Protein AF-A0A7G8BXM6-F1 (afdb_monomer_lite)

Structure (mmCIF, N/CA/C/O backbone):
data_AF-A0A7G8BXM6-F1
#
_entry.id   AF-A0A7G8BXM6-F1
#
loop_
_atom_site.group_PDB
_atom_site.id
_atom_site.type_symbol
_atom_site.label_atom_id
_atom_site.label_alt_id
_atom_site.label_comp_id
_atom_site.label_asym_id
_atom_site.label_entity_id
_atom_site.label_seq_id
_atom_site.pdbx_PDB_ins_code
_atom_site.Cartn_x
_atom_site.Cartn_y
_atom_site.Cartn_z
_atom_site.occupancy
_atom_site.B_iso_or_equiv
_atom_site.auth_seq_id
_atom_site.auth_comp_id
_atom_site.auth_asym_id
_atom_site.auth_atom_id
_atom_site.pdbx_PDB_model_num
ATOM 1 N N . MET A 1 1 ? -3.459 3.697 -7.662 1.00 89.25 1 MET A N 1
ATOM 2 C CA . MET A 1 1 ? -1.970 3.678 -7.617 1.00 89.25 1 MET A CA 1
ATOM 3 C C . MET A 1 1 ? -1.489 2.232 -7.614 1.00 89.25 1 MET A C 1
ATOM 5 O O . MET A 1 1 ? -2.213 1.390 -7.098 1.00 89.25 1 MET A O 1
ATOM 9 N N . SER A 1 2 ? -0.321 1.906 -8.174 1.00 94.88 2 SER A N 1
ATOM 10 C CA . SER A 1 2 ? 0.211 0.538 -8.111 1.00 94.88 2 SER A CA 1
ATOM 11 C C . SER A 1 2 ? 0.799 0.188 -6.739 1.00 94.88 2 SER A C 1
ATOM 13 O O . SER A 1 2 ? 1.129 1.069 -5.948 1.00 94.88 2 SER A O 1
ATOM 15 N N . VAL A 1 3 ? 0.936 -1.109 -6.440 1.00 94.88 3 VAL A N 1
ATOM 16 C CA . VAL A 1 3 ? 1.582 -1.576 -5.193 1.00 94.88 3 VAL A CA 1
ATOM 17 C C . VAL A 1 3 ? 3.039 -1.111 -5.101 1.00 94.88 3 VAL A C 1
ATOM 19 O O . VAL A 1 3 ? 3.491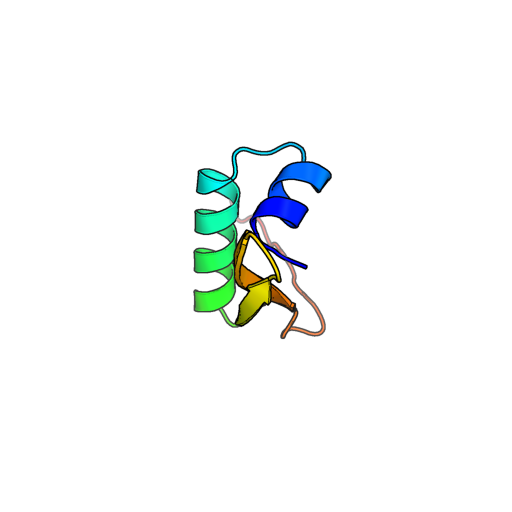 -0.732 -4.024 1.00 94.88 3 VAL A O 1
ATOM 22 N N . THR A 1 4 ? 3.769 -1.120 -6.218 1.00 93.38 4 THR A N 1
ATOM 23 C CA . THR A 1 4 ? 5.146 -0.614 -6.297 1.00 93.38 4 THR A CA 1
ATOM 24 C C . THR A 1 4 ? 5.191 0.893 -6.068 1.00 93.38 4 THR A C 1
ATOM 26 O O . THR A 1 4 ? 5.982 1.343 -5.248 1.00 93.38 4 THR A O 1
ATOM 29 N N . GLY A 1 5 ? 4.281 1.658 -6.681 1.00 95.25 5 GLY A N 1
ATOM 30 C CA . GLY A 1 5 ? 4.151 3.095 -6.420 1.00 95.25 5 GLY A CA 1
ATOM 31 C C . GLY A 1 5 ? 3.837 3.411 -4.953 1.00 95.25 5 GLY A C 1
ATOM 32 O O . GLY A 1 5 ? 4.478 4.275 -4.358 1.00 95.25 5 GLY A O 1
ATOM 33 N N . LEU A 1 6 ? 2.916 2.660 -4.334 1.00 95.50 6 LEU A N 1
ATOM 34 C CA . LEU A 1 6 ? 2.613 2.782 -2.902 1.00 95.50 6 LEU A CA 1
ATOM 35 C C . LEU A 1 6 ? 3.844 2.500 -2.038 1.00 95.50 6 LEU A C 1
ATOM 37 O O . LEU A 1 6 ? 4.109 3.238 -1.095 1.00 95.50 6 LEU A O 1
ATOM 41 N N . ALA A 1 7 ? 4.608 1.457 -2.360 1.00 96.94 7 ALA A N 1
ATOM 42 C CA . ALA A 1 7 ? 5.829 1.116 -1.640 1.00 96.94 7 ALA A CA 1
ATOM 43 C C . ALA A 1 7 ? 6.880 2.232 -1.712 1.00 96.94 7 ALA A C 1
ATOM 45 O O . ALA A 1 7 ? 7.461 2.584 -0.684 1.00 96.94 7 ALA A O 1
ATOM 46 N N . THR A 1 8 ? 7.056 2.845 -2.886 1.00 97.19 8 THR A N 1
ATOM 47 C CA . THR A 1 8 ? 7.949 3.995 -3.073 1.00 97.19 8 THR A CA 1
ATOM 48 C C . THR A 1 8 ? 7.514 5.196 -2.233 1.00 97.19 8 THR A C 1
ATOM 50 O O . THR A 1 8 ? 8.328 5.736 -1.487 1.00 97.19 8 THR A O 1
ATOM 53 N N . VAL A 1 9 ? 6.236 5.594 -2.298 1.00 97.56 9 VAL A N 1
ATOM 54 C CA . VAL A 1 9 ? 5.716 6.761 -1.556 1.00 97.56 9 VAL A CA 1
ATOM 55 C C . VAL A 1 9 ? 5.770 6.537 -0.044 1.00 97.56 9 VAL A C 1
ATOM 57 O O . VAL A 1 9 ? 6.188 7.423 0.699 1.00 97.56 9 VAL A O 1
ATOM 60 N N . LEU A 1 10 ? 5.396 5.341 0.416 1.00 96.06 10 LEU A N 1
ATOM 61 C CA . LEU A 1 10 ? 5.417 4.979 1.835 1.00 96.06 10 LEU A CA 1
ATOM 62 C C . LEU A 1 10 ? 6.828 4.670 2.354 1.00 96.06 10 LEU A C 1
ATOM 64 O O . LEU A 1 10 ? 6.987 4.475 3.557 1.00 96.06 10 LEU A O 1
ATOM 68 N N . LYS A 1 11 ? 7.838 4.600 1.475 1.00 97.75 11 LYS A N 1
ATOM 69 C CA . LYS A 1 11 ? 9.214 4.182 1.796 1.00 97.75 11 LYS A CA 1
ATOM 70 C C . LYS A 1 11 ? 9.255 2.837 2.534 1.00 97.75 11 LYS A C 1
ATOM 72 O O . LYS A 1 11 ? 10.000 2.659 3.495 1.00 97.75 11 LYS A O 1
ATOM 77 N N . ARG A 1 12 ? 8.424 1.886 2.100 1.00 97.56 12 ARG A N 1
ATOM 78 C CA . ARG A 1 12 ? 8.313 0.545 2.695 1.00 97.56 12 ARG A CA 1
ATOM 79 C C . ARG A 1 12 ? 8.669 -0.536 1.690 1.00 97.56 12 ARG A C 1
ATOM 81 O O . ARG A 1 12 ? 8.526 -0.358 0.486 1.00 97.56 12 ARG A O 1
ATOM 88 N N . ASP A 1 13 ? 9.083 -1.689 2.208 1.00 97.50 13 ASP A N 1
ATOM 89 C CA . ASP A 1 13 ? 9.334 -2.875 1.397 1.00 97.50 13 ASP A CA 1
ATOM 90 C C . ASP A 1 13 ? 8.070 -3.282 0.592 1.00 97.50 13 ASP A C 1
ATOM 92 O O . ASP A 1 13 ? 6.988 -3.442 1.177 1.00 97.50 13 ASP A O 1
ATOM 96 N N . PRO A 1 14 ? 8.178 -3.491 -0.736 1.00 95.44 14 PRO A N 1
ATOM 97 C CA . PRO A 1 14 ? 7.038 -3.850 -1.578 1.00 95.44 14 PRO A CA 1
ATOM 98 C C . PRO A 1 14 ? 6.324 -5.142 -1.168 1.00 95.44 14 PRO A C 1
ATOM 100 O O . PRO A 1 14 ? 5.109 -5.254 -1.369 1.00 95.44 14 PRO A O 1
ATOM 103 N N . LYS A 1 15 ? 7.028 -6.131 -0.590 1.00 96.25 15 LYS A N 1
ATOM 104 C CA . LYS A 1 15 ? 6.381 -7.370 -0.123 1.00 96.2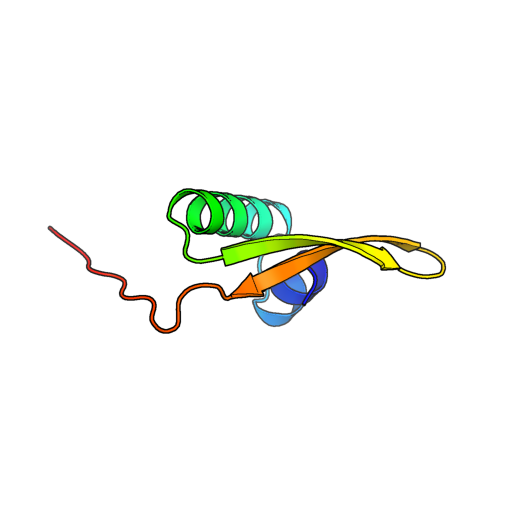5 15 LYS A CA 1
ATOM 105 C C . LYS A 1 15 ? 5.493 -7.087 1.086 1.00 96.25 15 LYS A C 1
ATOM 107 O O . LYS A 1 15 ? 4.366 -7.576 1.127 1.00 96.25 15 LYS A O 1
ATOM 112 N N . SER A 1 16 ? 5.958 -6.259 2.014 1.00 97.44 16 SER A N 1
ATOM 113 C CA . SER A 1 16 ? 5.202 -5.822 3.190 1.00 97.44 16 SER A CA 1
ATOM 114 C C . SER A 1 16 ? 3.959 -5.029 2.791 1.00 97.44 16 SER A C 1
ATOM 116 O O . SER A 1 16 ? 2.855 -5.357 3.221 1.00 97.44 16 SER A O 1
ATOM 118 N N . VAL A 1 17 ? 4.104 -4.066 1.873 1.00 97.12 17 VAL A N 1
ATOM 119 C CA . VAL A 1 17 ? 2.962 -3.302 1.340 1.00 97.12 17 VAL A CA 1
ATOM 120 C C . VAL A 1 17 ? 1.959 -4.219 0.645 1.00 97.12 17 VAL A C 1
ATOM 122 O O . VAL A 1 17 ? 0.754 -4.086 0.847 1.00 97.12 17 VAL A O 1
ATOM 125 N N . ARG A 1 18 ? 2.423 -5.211 -0.124 1.00 96.31 18 ARG A N 1
ATOM 126 C CA . ARG A 1 18 ? 1.537 -6.211 -0.731 1.00 96.31 18 ARG A CA 1
ATOM 127 C C . ARG A 1 18 ? 0.746 -6.995 0.319 1.00 96.31 18 ARG A C 1
ATOM 129 O O . ARG A 1 18 ? -0.437 -7.241 0.094 1.00 96.31 18 ARG A O 1
ATOM 136 N N . GLN A 1 19 ? 1.369 -7.398 1.427 1.00 97.81 19 GLN A N 1
ATOM 137 C CA . GLN A 1 19 ? 0.667 -8.100 2.508 1.00 97.81 19 GLN A CA 1
ATOM 138 C C . GLN A 1 19 ? -0.389 -7.211 3.167 1.00 97.81 19 GLN A C 1
ATOM 140 O O . GLN A 1 19 ? -1.509 -7.665 3.394 1.00 97.81 19 GLN A O 1
ATOM 145 N N . ASP A 1 20 ? -0.072 -5.943 3.410 1.00 95.81 20 ASP A N 1
ATOM 146 C CA . ASP A 1 20 ? -1.013 -5.001 4.017 1.00 95.81 20 ASP A CA 1
ATOM 147 C C . ASP A 1 20 ? -2.204 -4.720 3.090 1.00 95.81 20 ASP A C 1
ATOM 149 O O . ASP A 1 20 ? -3.354 -4.801 3.520 1.00 95.81 20 ASP A O 1
ATOM 153 N N . VAL A 1 21 ? -1.958 -4.529 1.789 1.00 95.94 21 VAL A N 1
ATOM 154 C CA . VAL A 1 21 ? -3.023 -4.419 0.779 1.00 95.94 21 VAL A CA 1
ATOM 155 C C . VAL A 1 21 ? -3.918 -5.661 0.784 1.00 95.94 21 VAL A C 1
ATOM 157 O O . VAL A 1 21 ? -5.137 -5.532 0.738 1.00 95.94 21 VAL A O 1
ATOM 160 N N . LEU A 1 22 ? -3.351 -6.871 0.872 1.00 96.38 22 LEU A N 1
ATOM 161 C CA . LEU A 1 22 ? -4.147 -8.103 0.928 1.00 96.38 22 LEU A CA 1
ATOM 162 C C . LEU A 1 22 ? -5.022 -8.181 2.184 1.00 96.38 22 LEU A C 1
ATOM 164 O O . LEU A 1 22 ? -6.173 -8.601 2.085 1.00 96.38 22 LEU A O 1
ATOM 168 N N . LYS A 1 23 ? -4.511 -7.767 3.349 1.00 95.44 23 LYS A N 1
ATOM 169 C CA . LYS A 1 23 ? -5.306 -7.693 4.586 1.00 95.44 23 LYS A CA 1
ATOM 170 C C . LYS A 1 23 ? -6.469 -6.713 4.434 1.00 95.44 23 LYS A C 1
ATOM 172 O O . LYS A 1 23 ? -7.594 -7.052 4.782 1.00 95.44 23 LYS A O 1
ATOM 177 N N . LEU A 1 24 ? -6.215 -5.543 3.850 1.00 93.69 24 LEU A N 1
ATOM 178 C CA . LEU A 1 24 ? -7.233 -4.513 3.645 1.00 93.69 24 LEU A CA 1
ATOM 179 C C . LEU A 1 24 ? -8.289 -4.904 2.597 1.00 93.69 24 LEU A C 1
ATOM 181 O O . LEU A 1 24 ? -9.459 -4.572 2.758 1.00 93.69 24 LEU A O 1
ATOM 185 N N . VAL A 1 25 ? -7.914 -5.662 1.562 1.00 95.25 25 VAL A N 1
ATOM 186 C CA . VAL A 1 25 ? -8.881 -6.245 0.614 1.00 95.25 25 VAL A CA 1
ATOM 187 C C . VAL A 1 25 ? -9.797 -7.252 1.309 1.00 95.25 25 VAL A C 1
ATOM 189 O O . VAL A 1 25 ? -10.999 -7.252 1.065 1.00 95.25 25 VAL A O 1
ATOM 192 N N . ARG A 1 26 ? -9.257 -8.094 2.202 1.00 94.88 26 ARG A N 1
ATOM 193 C CA . ARG A 1 26 ? -10.051 -9.105 2.927 1.00 94.88 26 ARG A CA 1
ATOM 194 C C . ARG A 1 26 ? -11.136 -8.499 3.812 1.00 94.88 26 ARG A C 1
ATOM 196 O O . ARG A 1 26 ? -12.174 -9.123 3.980 1.00 94.88 26 ARG A O 1
ATOM 203 N N . VAL A 1 27 ? -10.904 -7.306 4.355 1.00 91.25 27 VAL A N 1
ATOM 204 C CA . VAL A 1 27 ? -11.891 -6.579 5.174 1.00 91.25 27 VAL A CA 1
ATOM 205 C C . VAL A 1 27 ? -12.744 -5.604 4.353 1.00 91.25 27 VAL A C 1
ATOM 207 O O . VAL A 1 27 ? -13.477 -4.806 4.922 1.00 91.25 27 VAL A O 1
ATOM 210 N N . GLY A 1 28 ? -12.640 -5.635 3.019 1.00 91.38 28 GLY A N 1
ATOM 211 C CA . GLY A 1 28 ? -13.445 -4.802 2.119 1.00 91.38 28 GLY A CA 1
ATOM 212 C C . GLY A 1 28 ? -13.029 -3.330 2.041 1.00 91.38 28 GLY A C 1
ATOM 213 O O . GLY A 1 28 ? -13.704 -2.546 1.382 1.00 91.38 28 GLY A O 1
ATOM 214 N N . ALA A 1 29 ? -11.916 -2.935 2.665 1.00 91.75 29 ALA A N 1
ATOM 215 C CA . ALA A 1 29 ? -11.461 -1.544 2.658 1.00 91.75 29 ALA A CA 1
ATOM 216 C C . ALA A 1 29 ? -10.862 -1.123 1.304 1.00 91.75 29 ALA A C 1
ATOM 218 O O . ALA A 1 29 ? -10.986 0.032 0.890 1.00 91.75 29 ALA A O 1
ATOM 219 N N . LEU A 1 30 ? -10.218 -2.063 0.606 1.00 95.06 30 LEU A N 1
ATOM 220 C CA . LEU A 1 30 ? -9.587 -1.856 -0.699 1.00 95.06 30 LEU A CA 1
ATOM 221 C C . LEU A 1 30 ? -10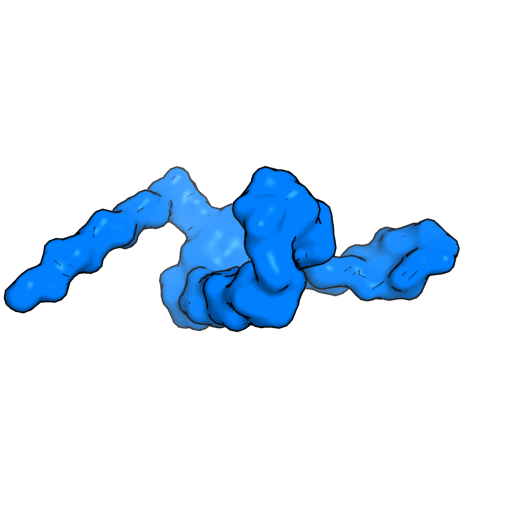.099 -2.871 -1.724 1.00 95.06 30 LEU A C 1
ATOM 223 O O . LEU A 1 30 ? -10.489 -3.985 -1.380 1.00 95.06 30 LEU A O 1
ATOM 227 N N . ARG A 1 31 ? -9.963 -2.536 -3.007 1.00 95.62 31 ARG A N 1
ATOM 228 C CA . ARG A 1 31 ? -9.985 -3.503 -4.111 1.00 95.62 31 ARG A CA 1
ATOM 229 C C . ARG A 1 31 ? -8.711 -3.386 -4.929 1.00 95.62 31 ARG A C 1
ATOM 231 O O . ARG A 1 31 ? -8.009 -2.376 -4.889 1.00 95.62 31 ARG A O 1
ATOM 238 N N . THR A 1 32 ? -8.409 -4.437 -5.686 1.00 96.38 32 THR A N 1
ATOM 239 C CA . THR A 1 32 ? -7.284 -4.409 -6.621 1.00 96.38 32 THR A CA 1
ATOM 240 C C . THR A 1 32 ? -7.697 -4.891 -7.992 1.00 96.38 32 THR A C 1
ATOM 242 O O . THR A 1 32 ? -8.377 -5.910 -8.096 1.00 96.38 32 THR A O 1
ATOM 245 N N . ARG A 1 33 ? -7.206 -4.222 -9.031 1.00 95.19 33 ARG A N 1
ATOM 246 C CA . ARG A 1 33 ? -7.346 -4.648 -10.427 1.00 95.19 33 ARG A CA 1
ATOM 247 C C . ARG A 1 33 ? -5.976 -4.841 -11.066 1.00 95.19 33 ARG A C 1
ATOM 249 O O . ARG A 1 33 ? -4.975 -4.319 -10.574 1.00 95.19 33 ARG A O 1
ATOM 256 N N . LYS A 1 34 ? -5.920 -5.620 -12.145 1.00 93.62 34 LYS A N 1
ATOM 257 C CA . LYS A 1 34 ? -4.726 -5.707 -12.993 1.00 93.62 34 LYS A CA 1
ATOM 258 C C . LYS A 1 34 ? -4.871 -4.708 -14.129 1.00 93.62 34 LYS A C 1
ATOM 260 O O . LYS A 1 34 ? -5.925 -4.660 -14.752 1.00 93.62 34 LYS A O 1
ATOM 265 N N . GLU A 1 35 ? -3.810 -3.973 -14.404 1.00 92.94 35 GLU A N 1
ATOM 266 C CA . GLU A 1 35 ? -3.754 -3.011 -15.499 1.00 92.94 35 GLU A CA 1
ATOM 267 C C . GLU A 1 35 ? -2.489 -3.246 -16.319 1.00 92.94 35 GLU A C 1
ATOM 269 O O . GLU A 1 35 ? -1.475 -3.709 -15.790 1.00 92.94 35 GLU A O 1
ATOM 274 N N . ILE A 1 36 ? -2.567 -3.006 -17.626 1.00 90.69 36 ILE A N 1
ATOM 275 C CA . ILE A 1 36 ? -1.395 -3.085 -18.498 1.00 90.69 36 ILE A CA 1
ATOM 276 C C . ILE A 1 36 ? -0.526 -1.866 -18.194 1.00 90.69 36 ILE A C 1
ATOM 278 O O . ILE A 1 36 ? -1.013 -0.743 -18.250 1.00 90.69 36 ILE A O 1
ATOM 282 N N . ASN A 1 37 ? 0.748 -2.098 -17.891 1.00 82.88 37 ASN A N 1
ATOM 283 C CA . ASN A 1 37 ? 1.758 -1.053 -17.823 1.00 82.88 37 ASN A CA 1
ATOM 284 C C . ASN A 1 37 ? 2.637 -1.161 -19.083 1.00 82.88 37 ASN A C 1
ATOM 286 O O . ASN A 1 37 ? 3.443 -2.098 -19.174 1.00 82.88 37 ASN A O 1
ATOM 290 N N . PRO A 1 38 ? 2.459 -0.275 -20.083 1.00 81.56 38 PRO A N 1
ATOM 291 C CA . PRO A 1 38 ? 3.231 -0.317 -21.321 1.00 81.56 38 PRO A CA 1
ATOM 292 C C . PRO A 1 38 ? 4.743 -0.419 -21.058 1.00 81.56 38 PRO A C 1
ATOM 294 O O . PRO A 1 38 ? 5.317 0.344 -20.286 1.00 81.56 38 PRO A O 1
ATOM 297 N N . GLY A 1 39 ? 5.392 -1.407 -21.677 1.00 83.75 39 GLY A N 1
ATOM 298 C CA . GLY A 1 39 ? 6.833 -1.652 -21.526 1.00 83.75 39 GLY A CA 1
ATOM 299 C C . GLY A 1 39 ? 7.267 -2.393 -20.253 1.00 83.75 39 GLY A C 1
ATOM 300 O O . GLY A 1 39 ? 8.413 -2.816 -20.188 1.00 83.75 39 GLY A O 1
ATOM 301 N N . HIS A 1 40 ? 6.382 -2.607 -19.271 1.00 79.31 40 HIS A N 1
ATOM 302 C CA . HIS A 1 40 ? 6.727 -3.245 -17.984 1.00 79.31 40 HIS A CA 1
ATO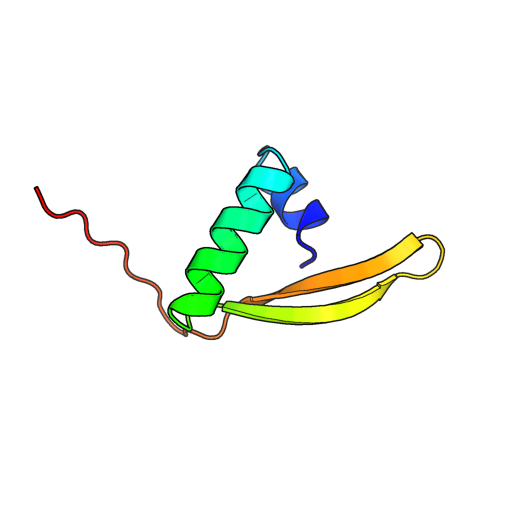M 303 C C . HIS A 1 40 ? 5.726 -4.333 -17.549 1.00 79.31 40 HIS A C 1
ATOM 305 O O . HIS A 1 40 ? 5.712 -4.787 -16.404 1.00 79.31 40 HIS A O 1
ATOM 311 N N . GLY A 1 41 ? 4.890 -4.797 -18.480 1.00 87.75 41 GLY A N 1
ATOM 312 C CA . GLY A 1 41 ? 3.975 -5.913 -18.268 1.00 87.75 41 GLY A CA 1
ATOM 313 C C . GLY A 1 41 ? 2.658 -5.489 -17.620 1.00 87.75 41 GLY A C 1
ATOM 314 O O . GLY A 1 41 ? 1.910 -4.688 -18.175 1.00 87.75 41 GLY A O 1
ATOM 315 N N . ARG A 1 42 ? 2.307 -6.098 -16.484 1.00 88.31 42 ARG A N 1
ATOM 316 C CA . ARG A 1 42 ? 1.041 -5.840 -15.779 1.00 88.31 42 ARG A CA 1
ATOM 317 C C . ARG A 1 42 ? 1.318 -5.354 -14.370 1.00 88.31 42 ARG A C 1
ATOM 319 O O . ARG A 1 42 ? 2.084 -5.981 -13.643 1.00 88.31 42 ARG A O 1
ATOM 326 N N . GLU A 1 43 ? 0.598 -4.326 -13.947 1.00 90.44 43 GLU A N 1
ATOM 327 C CA . GLU A 1 43 ? 0.637 -3.835 -12.577 1.00 90.44 43 GLU A CA 1
ATOM 328 C C . GLU A 1 43 ? -0.650 -4.143 -11.824 1.00 90.44 43 GLU A C 1
ATOM 330 O O . GLU A 1 43 ? -1.740 -4.246 -12.389 1.00 90.44 43 GLU A O 1
ATOM 335 N N . LYS A 1 44 ? -0.512 -4.316 -10.507 1.00 92.81 44 LYS A N 1
ATOM 336 C CA . LYS A 1 44 ? -1.652 -4.401 -9.602 1.00 92.81 44 LYS A CA 1
ATOM 337 C C . LYS A 1 44 ? -1.950 -3.003 -9.084 1.00 92.81 44 LYS A C 1
ATOM 339 O O . LYS A 1 44 ? -1.179 -2.467 -8.288 1.00 92.81 44 LYS A O 1
ATOM 344 N N . ILE A 1 45 ? -3.075 -2.461 -9.522 1.00 95.50 45 ILE A N 1
ATOM 345 C CA . ILE A 1 45 ? -3.579 -1.165 -9.094 1.00 95.50 45 ILE A CA 1
ATOM 346 C C . ILE A 1 45 ? -4.457 -1.365 -7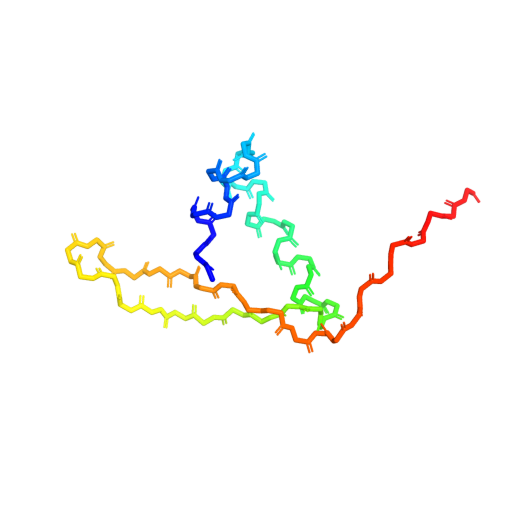.866 1.00 95.50 45 ILE A C 1
ATOM 348 O O . ILE A 1 45 ? -5.308 -2.254 -7.837 1.00 95.50 45 ILE A O 1
ATOM 352 N N . VAL A 1 46 ? -4.200 -0.556 -6.846 1.00 95.94 46 VAL A N 1
ATOM 353 C CA . VAL A 1 46 ? -4.937 -0.480 -5.588 1.00 95.94 46 VAL A CA 1
ATOM 354 C C . VAL A 1 46 ? -5.887 0.710 -5.650 1.00 95.94 46 VAL A C 1
ATOM 356 O O . VAL A 1 46 ? -5.476 1.815 -6.028 1.00 95.94 46 VAL A O 1
ATOM 359 N N . GLU A 1 47 ? -7.139 0.466 -5.270 1.00 94.88 47 GLU A N 1
ATOM 360 C CA . GLU A 1 47 ? -8.218 1.452 -5.229 1.00 94.88 47 GLU A CA 1
ATOM 361 C C . GLU A 1 47 ? -8.931 1.377 -3.864 1.00 94.88 47 GLU A C 1
ATOM 363 O O . GLU A 1 47 ? -9.212 0.265 -3.394 1.00 94.88 47 GLU A O 1
ATOM 368 N N . PRO A 1 48 ? -9.217 2.520 -3.213 1.00 90.88 48 PRO A N 1
ATOM 369 C CA . PRO A 1 48 ? -10.054 2.542 -2.020 1.00 90.88 48 PRO A CA 1
ATOM 370 C C . PRO A 1 48 ? -11.494 2.168 -2.379 1.00 90.88 48 PRO A C 1
ATOM 372 O O . PRO A 1 48 ? -11.997 2.551 -3.435 1.00 90.88 48 PRO A O 1
ATOM 375 N N . VAL A 1 49 ? -12.140 1.398 -1.507 1.00 90.81 49 VAL A N 1
ATOM 376 C CA . VAL A 1 49 ? -13.565 1.038 -1.631 1.00 90.81 49 VAL A CA 1
ATOM 377 C C . VAL A 1 49 ? -14.363 1.618 -0.478 1.00 90.81 49 VAL A C 1
ATOM 379 O O . VAL A 1 49 ? -15.487 2.068 -0.675 1.00 90.81 49 VAL A O 1
ATOM 382 N N . ALA A 1 50 ? -13.777 1.633 0.717 1.00 83.25 50 ALA A N 1
ATOM 383 C CA . ALA A 1 50 ? -14.389 2.273 1.864 1.00 83.25 50 ALA A CA 1
ATOM 384 C C . ALA A 1 50 ? -14.276 3.798 1.752 1.00 83.25 50 ALA A C 1
ATOM 386 O O . ALA A 1 50 ? -13.193 4.333 1.518 1.00 83.25 50 ALA A O 1
ATOM 387 N N . GLU A 1 51 ? -15.389 4.488 1.991 1.00 80.06 51 GLU A N 1
ATOM 388 C CA . GLU A 1 51 ? -15.426 5.947 2.142 1.00 80.06 51 GLU A CA 1
ATOM 389 C C . GLU A 1 51 ? -14.639 6.400 3.385 1.00 80.06 51 GLU A C 1
ATOM 391 O O . GLU A 1 51 ? -14.029 7.467 3.399 1.00 80.06 51 GLU A O 1
ATOM 396 N N . ARG A 1 52 ? -14.593 5.551 4.421 1.00 79.56 52 ARG A N 1
ATOM 397 C CA . ARG A 1 52 ? -13.882 5.803 5.675 1.00 79.56 52 ARG A CA 1
ATOM 398 C C . ARG A 1 52 ? -13.269 4.518 6.226 1.00 79.56 52 ARG A C 1
ATOM 400 O O . ARG A 1 52 ? -13.919 3.477 6.258 1.00 79.56 52 ARG A O 1
ATOM 407 N 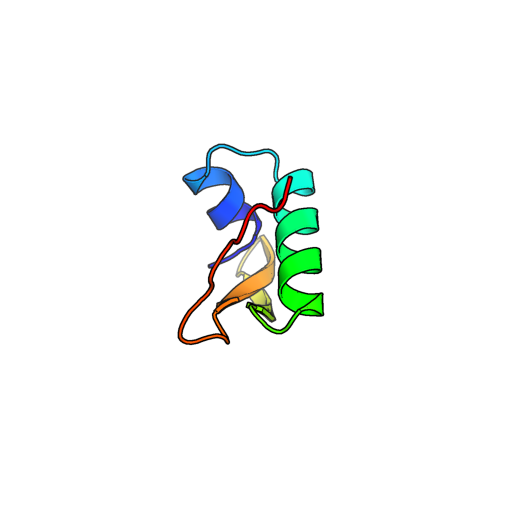N . VAL A 1 53 ? -12.025 4.605 6.692 1.00 77.06 53 VAL A N 1
ATOM 408 C CA . VAL A 1 53 ? -11.315 3.516 7.379 1.00 77.06 53 VAL A CA 1
ATOM 409 C C . VAL A 1 53 ? -10.969 3.991 8.786 1.00 77.06 53 VAL A C 1
ATOM 411 O O . VAL A 1 53 ? -10.286 4.999 8.942 1.00 77.06 53 VAL A O 1
ATOM 414 N N . GLU A 1 54 ? -11.426 3.267 9.809 1.00 80.44 54 GLU A N 1
ATOM 415 C CA . GLU A 1 54 ? -11.068 3.525 11.207 1.00 80.44 54 GLU A CA 1
ATOM 416 C C . GLU A 1 54 ? -10.184 2.398 11.736 1.00 80.44 54 GLU A C 1
ATOM 418 O O . GLU A 1 54 ? -10.554 1.226 11.689 1.00 80.44 54 GLU A O 1
ATOM 423 N N . MET A 1 55 ? -9.016 2.756 12.266 1.00 77.69 55 MET A N 1
ATOM 424 C CA . MET A 1 55 ? -8.170 1.830 13.010 1.00 77.69 55 MET A CA 1
ATOM 425 C C . MET A 1 55 ? -8.419 2.039 14.500 1.00 77.69 55 MET A C 1
ATOM 427 O O . MET A 1 55 ? -8.143 3.112 15.032 1.00 77.69 55 MET A O 1
ATOM 431 N N . ARG A 1 56 ? -8.946 1.012 15.171 1.00 85.50 56 ARG A N 1
ATOM 432 C CA . ARG A 1 56 ? -9.135 1.003 16.624 1.00 85.50 56 ARG A CA 1
ATOM 433 C C . ARG A 1 56 ? -8.128 0.043 17.237 1.00 85.50 56 ARG A C 1
ATOM 435 O O . ARG A 1 56 ? -8.108 -1.130 16.877 1.00 85.50 56 ARG A O 1
ATOM 442 N N . ALA A 1 57 ? -7.291 0.548 18.134 1.00 83.31 57 ALA A N 1
ATOM 443 C CA . ALA A 1 57 ? -6.484 -0.301 18.996 1.00 83.31 57 ALA A CA 1
ATOM 444 C C . ALA A 1 57 ? -7.341 -0.734 20.191 1.00 83.31 57 ALA A C 1
ATOM 446 O O . ALA A 1 57 ? -8.025 0.094 20.792 1.00 83.31 57 ALA A O 1
ATOM 447 N N . SER A 1 58 ? -7.307 -2.018 20.521 1.00 79.75 58 SER A N 1
ATOM 448 C CA . SER A 1 58 ? -7.838 -2.563 21.771 1.00 79.75 58 SER A CA 1
ATOM 449 C C . SER A 1 58 ? -6.675 -3.163 22.553 1.00 79.75 58 SER A C 1
ATOM 451 O O . SER A 1 58 ? -5.842 -3.846 21.950 1.00 79.75 58 SER A O 1
ATOM 453 N N . PHE A 1 59 ? -6.619 -2.874 23.851 1.00 69.69 59 PHE A N 1
ATOM 454 C CA . PHE A 1 59 ? -5.628 -3.399 24.789 1.00 69.69 59 PHE A CA 1
ATOM 455 C C . PHE A 1 59 ? -6.192 -4.602 25.540 1.00 69.69 59 PHE A C 1
ATOM 457 O O . PHE A 1 59 ? -7.423 -4.603 25.775 1.00 69.69 59 PHE A O 1
#

Secondary structure (DSSP, 8-state):
-BHHHHHHHHT--HHHHHHHHHHHHHTTSEEEEEEEETTTEEEEEEEE--S--------

pLDDT: mean 91.13, std 6.73, range [69.69, 97.81]

Sequence (59 aa):
MSVTGLATVLKRDPKSVRQDVLKLVRVGALRTRKEINPGHGREKIVEPVAERVEMRASF

Foldseek 3Di:
DFLVVVCVVVVHDSVVSVVVLVVCVVVVQKDWDWDQDPPPGITIDIDGDDPDDDDDDDD

Radius of gyration: 12.8 Å; chains: 1; bounding box: 25×16×46 Å